Protein AF-A0A6C0SHT2-F1 (afdb_monomer_lite)

Radius of gyration: 15.45 Å; chains: 1; bounding box: 32×28×39 Å

InterPro domains:
  IPR005479 Carbamoyl phosphate synthase, ATP-binding domain [PF02786] (13-94)

Secondary structure (DSSP, 8-state):
-HHHHHTS-SSSPPP-----TT---EEEEEEEETTEEEEEEEEEESSPBTB-TTTSPEESS-SS--HHHHHHHHHHHHHHHHHTT--EEEEEEE-

Organism: NCBI:txid2572601

pLDDT: mean 84.59, std 14.76, range [53.09, 98.44]

Foldseek 3Di:
DLVVVCVVDVPDDDDDDDDDPQAWKKKKKFADAQLHTPDIWIWTFPDHPPDDPVPTDIDTPDDPDDPVVVVVVVVVSSVVSNVVRDHTMDMDMDD

Sequence (95 aa):
YLIAASLVSNEYPVVISKFLTEAKEIDVDAVASDGEILCMAVSEHVENAGVHSGDATLVTPPQDINTETLNRIKVIARDVAGLLDVTGPFNMQLI

Structure (mmCIF, N/CA/C/O backbone):
data_AF-A0A6C0SHT2-F1
#
_entry.id   AF-A0A6C0SHT2-F1
#
loop_
_atom_site.group_PDB
_atom_site.id
_atom_site.type_symbol
_atom_site.label_atom_id
_atom_site.label_alt_id
_atom_site.label_comp_id
_atom_site.label_asym_id
_atom_site.label_entity_id
_atom_site.label_seq_id
_atom_site.pdbx_PDB_ins_code
_atom_site.Cartn_x
_atom_site.Cartn_y
_atom_site.Cartn_z
_atom_site.occupancy
_atom_site.B_iso_or_equiv
_atom_site.auth_seq_id
_atom_site.auth_comp_id
_atom_site.auth_asym_id
_atom_site.auth_atom_id
_atom_site.pdbx_PDB_model_num
ATOM 1 N N . TYR A 1 1 ? -5.537 13.639 -27.887 1.00 53.84 1 TYR A N 1
ATOM 2 C CA . TYR A 1 1 ? -5.243 13.017 -26.582 1.00 53.84 1 TYR A CA 1
ATOM 3 C C . TYR A 1 1 ? -5.886 13.762 -25.420 1.00 53.84 1 TYR A C 1
ATOM 5 O O . TYR A 1 1 ? -6.835 13.220 -24.881 1.00 53.84 1 TYR A O 1
ATOM 13 N N . LEU A 1 2 ? -5.503 15.004 -25.089 1.00 58.12 2 LEU A N 1
ATOM 14 C CA . LEU A 1 2 ? -6.128 15.754 -23.974 1.00 58.12 2 LEU A CA 1
ATOM 15 C C . LEU A 1 2 ? -7.649 15.952 -24.119 1.00 58.12 2 LEU A C 1
ATOM 17 O O . LEU A 1 2 ? -8.379 15.760 -23.157 1.00 58.12 2 LEU A O 1
ATOM 21 N N . ILE A 1 3 ? -8.125 16.227 -25.339 1.00 59.62 3 ILE A N 1
ATOM 22 C CA . ILE A 1 3 ? -9.565 16.352 -25.641 1.00 59.62 3 ILE A CA 1
ATOM 23 C C . ILE A 1 3 ? -10.315 15.034 -25.380 1.00 59.62 3 ILE A C 1
ATOM 25 O O . ILE A 1 3 ? -11.457 15.050 -24.947 1.00 59.62 3 ILE A O 1
ATOM 29 N N . ALA A 1 4 ? -9.675 13.884 -25.614 1.00 61.72 4 ALA A N 1
ATOM 30 C CA . ALA A 1 4 ? -10.285 12.583 -25.343 1.00 61.72 4 ALA A CA 1
ATOM 31 C C . ALA A 1 4 ? -10.350 12.294 -23.835 1.00 61.72 4 ALA A C 1
ATOM 33 O O . ALA A 1 4 ? -11.358 11.781 -23.370 1.00 61.72 4 ALA A O 1
ATOM 34 N N . ALA A 1 5 ? -9.324 12.682 -23.067 1.00 58.94 5 ALA A N 1
ATOM 35 C CA . ALA A 1 5 ? -9.313 12.536 -21.609 1.00 58.94 5 ALA A CA 1
ATOM 36 C C . ALA A 1 5 ? -10.363 13.428 -20.920 1.00 58.94 5 ALA A C 1
ATOM 38 O O . ALA A 1 5 ? -11.011 12.987 -19.977 1.00 58.94 5 ALA A O 1
ATOM 39 N N . SER A 1 6 ? -10.598 14.644 -21.430 1.00 58.47 6 SER A N 1
ATOM 40 C CA . SER A 1 6 ? -11.647 15.536 -20.911 1.00 58.47 6 SER A CA 1
ATOM 41 C C . SER A 1 6 ? -13.072 15.110 -21.285 1.00 58.47 6 SER A C 1
ATOM 43 O O . SER A 1 6 ? -14.022 15.599 -20.691 1.00 58.47 6 SER A O 1
ATOM 45 N N . LEU A 1 7 ? -13.248 14.228 -22.278 1.00 58.09 7 LEU A N 1
ATOM 46 C CA . LEU A 1 7 ? -14.570 13.745 -22.705 1.00 58.09 7 LEU A CA 1
ATOM 47 C C . LEU A 1 7 ? -15.121 12.621 -21.812 1.00 58.09 7 LEU A C 1
ATOM 49 O O . LEU A 1 7 ? -16.307 12.317 -21.895 1.00 58.09 7 LEU A O 1
ATOM 53 N N . VAL A 1 8 ? -14.281 12.004 -20.973 1.00 63.28 8 VAL A N 1
ATOM 54 C CA . VAL A 1 8 ? -14.675 10.880 -20.103 1.00 63.28 8 VAL A CA 1
ATOM 55 C C . VAL A 1 8 ? -15.281 11.367 -18.779 1.00 63.28 8 VAL A C 1
ATOM 57 O O . VAL A 1 8 ? -16.070 10.651 -18.170 1.00 63.28 8 VAL A O 1
ATOM 60 N N . SER A 1 9 ? -14.988 12.602 -18.355 1.00 53.09 9 SER A N 1
ATOM 61 C CA . SER A 1 9 ? -15.606 13.228 -17.184 1.00 53.09 9 SER A CA 1
ATOM 62 C C . SER A 1 9 ? -15.677 14.747 -17.341 1.00 53.09 9 SER A C 1
ATOM 64 O O . SER A 1 9 ? -14.649 15.409 -17.442 1.00 53.09 9 SER A O 1
ATOM 66 N N . ASN A 1 10 ? -16.891 15.305 -17.336 1.00 56.03 10 ASN A N 1
ATOM 67 C CA . ASN A 1 10 ? -17.108 16.758 -17.370 1.00 56.03 10 ASN A CA 1
ATOM 68 C C . ASN A 1 10 ? -16.968 17.422 -15.984 1.00 56.03 10 ASN A C 1
ATOM 70 O O . ASN A 1 10 ? -16.797 18.635 -15.917 1.00 56.03 10 ASN A O 1
ATOM 74 N N . GLU A 1 11 ? -17.055 16.655 -14.890 1.00 61.00 11 GLU A N 1
ATOM 75 C CA . GLU A 1 11 ? -16.998 17.174 -13.510 1.00 61.00 11 GLU A CA 1
ATOM 76 C C . GLU A 1 11 ? -15.594 17.128 -12.894 1.00 61.00 11 GLU A C 1
ATOM 78 O O . GLU A 1 11 ? -15.305 17.905 -11.984 1.00 61.00 11 GLU A O 1
ATOM 83 N N . TYR A 1 12 ? -14.700 16.266 -13.394 1.00 64.25 12 TYR A N 1
ATOM 84 C CA . TYR A 1 12 ? -13.377 16.051 -12.800 1.00 64.25 12 TYR A CA 1
ATOM 85 C C . TYR A 1 12 ? -12.253 16.495 -13.752 1.00 64.25 12 TYR A C 1
ATOM 87 O O . TYR A 1 12 ? -12.171 15.993 -14.875 1.00 64.25 12 TYR A O 1
ATOM 95 N N . PRO A 1 13 ? -11.378 17.431 -13.335 1.00 71.44 13 PRO A N 1
ATOM 96 C CA . PRO A 1 13 ? -10.313 17.955 -14.182 1.00 71.44 13 PRO A CA 1
ATOM 97 C C . PRO A 1 13 ? -9.254 16.892 -14.500 1.00 71.44 13 PRO A C 1
ATOM 99 O O . PRO A 1 13 ? -8.955 16.016 -13.690 1.00 71.44 13 PRO A O 1
ATOM 102 N N . VAL A 1 14 ? -8.639 17.006 -15.680 1.00 77.50 14 VAL A N 1
ATOM 103 C CA . VAL A 1 14 ? -7.536 16.129 -16.098 1.00 77.50 14 VAL A CA 1
ATOM 104 C C . VAL A 1 14 ? -6.286 16.445 -15.273 1.00 77.50 14 VAL A C 1
ATOM 106 O O . VAL A 1 14 ? -5.764 17.559 -15.333 1.00 77.50 14 VAL A O 1
ATOM 109 N N . VAL A 1 15 ? -5.781 15.453 -14.537 1.00 79.56 15 VAL A N 1
ATOM 110 C CA . VAL A 1 15 ? -4.530 15.560 -13.774 1.00 79.56 15 VAL A CA 1
ATOM 111 C C . VAL A 1 15 ? -3.349 15.224 -14.684 1.00 79.56 15 VAL A C 1
ATOM 113 O O . VAL A 1 15 ? -3.300 14.152 -15.281 1.00 79.56 15 VAL A O 1
ATOM 116 N N . ILE A 1 16 ? -2.386 16.143 -14.787 1.00 81.50 16 ILE A N 1
ATOM 117 C CA . ILE A 1 16 ? -1.114 15.924 -15.487 1.00 81.50 16 ILE A CA 1
ATOM 118 C C . ILE A 1 16 ? -0.006 15.890 -14.435 1.00 81.50 16 ILE A C 1
ATOM 120 O O . ILE A 1 16 ? 0.277 16.906 -13.800 1.00 81.50 16 ILE A O 1
ATOM 124 N N . SER A 1 17 ? 0.622 14.731 -14.255 1.00 80.81 17 SER A N 1
ATOM 125 C CA . SER A 1 17 ? 1.749 14.531 -13.342 1.00 80.81 17 SER A CA 1
ATOM 126 C C . SER A 1 17 ? 3.066 14.370 -14.106 1.00 80.81 17 SER A C 1
ATOM 128 O O . SER A 1 17 ? 3.100 14.004 -15.283 1.00 80.81 17 SER A O 1
ATOM 130 N N . LYS A 1 18 ? 4.182 14.680 -13.437 1.00 82.06 18 LYS A N 1
ATOM 131 C CA . LYS A 1 18 ? 5.517 14.420 -13.981 1.00 82.06 18 LYS A CA 1
ATOM 132 C C . LYS A 1 18 ? 5.762 12.912 -13.986 1.00 82.06 18 LYS A C 1
ATOM 134 O O . LYS A 1 18 ? 5.654 12.277 -12.945 1.00 82.06 18 LYS A O 1
ATOM 139 N N . PHE A 1 19 ? 6.164 12.373 -15.133 1.00 78.12 19 PHE A N 1
ATOM 140 C CA . PHE A 1 19 ? 6.584 10.980 -15.236 1.00 78.12 19 PHE A CA 1
ATOM 141 C C . PHE A 1 19 ? 7.950 10.783 -14.561 1.00 78.12 19 PHE A C 1
ATOM 143 O O . PHE A 1 19 ? 8.921 11.469 -14.902 1.00 78.12 19 PHE A O 1
ATOM 150 N N . LEU A 1 20 ? 8.009 9.876 -13.587 1.00 78.19 20 LEU A N 1
ATOM 151 C CA . LEU A 1 20 ? 9.237 9.479 -12.906 1.00 78.19 20 LEU A CA 1
ATOM 152 C C . LEU A 1 20 ? 9.743 8.190 -13.555 1.00 78.19 20 LEU A C 1
ATOM 154 O O . LEU A 1 20 ? 9.099 7.151 -13.476 1.00 78.19 20 LEU A O 1
ATOM 158 N N . THR A 1 21 ? 10.874 8.286 -14.250 1.00 74.50 21 THR A N 1
ATOM 159 C CA . THR A 1 21 ? 11.543 7.134 -14.868 1.00 74.50 21 THR A CA 1
ATOM 160 C C . THR A 1 21 ? 12.347 6.378 -13.818 1.00 74.50 21 THR A C 1
ATOM 162 O O . THR A 1 21 ? 12.865 6.997 -12.892 1.00 74.50 21 THR A O 1
ATOM 165 N N . GLU A 1 22 ? 12.446 5.052 -13.966 1.00 74.69 22 GLU A N 1
ATOM 166 C CA . GLU A 1 22 ? 13.220 4.167 -13.070 1.00 74.69 22 GLU A CA 1
ATOM 167 C C . GLU A 1 22 ? 12.777 4.196 -11.598 1.00 74.69 22 GLU A C 1
ATOM 169 O O . GLU A 1 22 ? 13.529 3.816 -10.702 1.00 74.69 22 GLU A O 1
ATOM 174 N N . ALA A 1 23 ? 11.548 4.640 -11.338 1.00 79.00 23 ALA A N 1
ATOM 175 C CA . ALA A 1 23 ? 10.959 4.564 -10.016 1.00 79.00 23 ALA A CA 1
ATOM 176 C C . ALA A 1 23 ? 10.289 3.201 -9.808 1.00 79.00 23 ALA A C 1
ATOM 178 O O . ALA A 1 23 ? 9.812 2.583 -10.763 1.00 79.00 23 ALA A O 1
ATOM 179 N N . LYS A 1 24 ? 10.259 2.733 -8.562 1.00 80.38 24 LYS A N 1
ATOM 180 C CA . LYS A 1 24 ? 9.509 1.533 -8.189 1.00 80.38 24 LYS A CA 1
ATOM 181 C C . LYS A 1 24 ? 8.082 1.912 -7.853 1.00 80.38 24 LYS A C 1
ATOM 183 O O . LYS A 1 24 ? 7.859 2.964 -7.273 1.00 80.38 24 LYS A O 1
ATOM 188 N N . GLU A 1 25 ? 7.143 1.039 -8.176 1.00 86.62 25 GLU A N 1
ATOM 189 C CA . GLU A 1 25 ? 5.744 1.216 -7.802 1.00 86.62 25 GLU A CA 1
ATOM 190 C C . GLU A 1 25 ? 5.389 0.244 -6.675 1.00 86.62 25 GLU A C 1
ATOM 192 O O . GLU A 1 25 ? 5.709 -0.949 -6.731 1.00 86.62 25 GLU A O 1
ATOM 197 N N . ILE A 1 26 ? 4.787 0.785 -5.616 1.00 91.81 26 ILE A N 1
ATOM 198 C CA . ILE A 1 26 ? 4.373 0.048 -4.425 1.00 91.81 26 ILE A CA 1
ATOM 199 C C . ILE A 1 26 ? 2.861 0.113 -4.313 1.00 91.81 26 ILE A C 1
ATOM 201 O O . ILE A 1 26 ? 2.291 1.206 -4.284 1.00 91.81 26 ILE A O 1
ATOM 205 N N . ASP A 1 27 ? 2.248 -1.054 -4.160 1.00 93.88 27 ASP A N 1
ATOM 206 C CA . ASP A 1 27 ? 0.822 -1.188 -3.913 1.00 93.88 27 ASP A CA 1
ATOM 207 C C . ASP A 1 27 ? 0.569 -1.493 -2.431 1.00 93.88 27 ASP A C 1
ATOM 209 O O . ASP A 1 27 ? 1.277 -2.298 -1.811 1.00 93.88 27 ASP A O 1
ATOM 213 N N . VAL A 1 28 ? -0.409 -0.820 -1.832 1.00 96.25 28 VAL A N 1
ATOM 214 C CA . VAL A 1 28 ? -0.778 -1.003 -0.428 1.00 96.25 28 VAL A CA 1
ATOM 215 C C . VAL A 1 28 ? -2.281 -1.189 -0.326 1.00 96.25 28 VAL A C 1
ATOM 217 O O . VAL A 1 28 ? -3.055 -0.243 -0.472 1.00 96.25 28 VAL A O 1
ATOM 220 N N . ASP A 1 29 ? -2.673 -2.406 0.029 1.00 97.25 29 ASP A N 1
ATOM 221 C CA . ASP A 1 29 ? -4.049 -2.755 0.360 1.00 97.25 29 ASP A CA 1
ATOM 222 C C . ASP A 1 29 ? -4.221 -2.765 1.873 1.00 97.25 29 ASP A C 1
ATOM 224 O O . ASP A 1 29 ? -3.450 -3.405 2.596 1.00 97.25 29 ASP A O 1
ATOM 228 N N . ALA A 1 30 ? -5.242 -2.081 2.376 1.00 97.75 30 ALA A N 1
ATOM 229 C CA . ALA A 1 30 ? -5.500 -2.002 3.805 1.00 97.75 30 ALA A CA 1
ATOM 230 C C . ALA A 1 30 ? -6.994 -1.982 4.129 1.00 97.75 30 ALA A C 1
ATOM 232 O O . ALA A 1 30 ? -7.834 -1.607 3.316 1.00 97.75 30 ALA A O 1
ATOM 233 N N . VAL A 1 31 ? -7.326 -2.391 5.352 1.00 98.25 31 VAL A N 1
ATOM 234 C CA . VAL A 1 31 ? -8.669 -2.257 5.928 1.00 98.25 31 VAL A CA 1
ATOM 235 C C . VAL A 1 31 ? -8.557 -1.390 7.170 1.00 98.25 31 VAL A C 1
ATOM 237 O O . VAL A 1 31 ? -7.722 -1.667 8.034 1.00 98.25 31 VAL A O 1
ATOM 240 N N . ALA A 1 32 ? -9.401 -0.366 7.264 1.00 98.44 32 ALA A N 1
ATOM 241 C CA . ALA A 1 32 ? -9.458 0.540 8.405 1.00 98.44 32 ALA A CA 1
ATOM 242 C C . ALA A 1 32 ? -10.854 0.579 9.045 1.00 98.44 32 ALA A C 1
ATOM 244 O O . ALA A 1 32 ? -11.847 0.194 8.422 1.00 98.44 32 ALA A O 1
ATOM 245 N N . SER A 1 33 ? -10.917 1.027 10.295 1.00 98.19 33 SER A N 1
ATOM 246 C CA . SER A 1 33 ? -12.148 1.365 11.015 1.00 98.19 33 SER A CA 1
ATOM 247 C C . SER A 1 33 ? -11.916 2.670 11.755 1.00 98.19 33 SER A C 1
ATOM 249 O O . SER A 1 33 ? -10.929 2.771 12.480 1.00 98.19 33 SER A O 1
ATOM 251 N N . ASP A 1 34 ? -12.809 3.644 11.576 1.00 97.81 34 ASP A N 1
ATOM 252 C CA . ASP A 1 34 ? -12.723 4.962 12.221 1.00 97.81 34 ASP A CA 1
ATOM 253 C C . ASP A 1 34 ? -11.346 5.631 12.006 1.00 97.81 34 ASP A C 1
ATOM 255 O O . ASP A 1 34 ? -10.729 6.160 12.931 1.00 97.81 34 ASP A O 1
ATOM 259 N N . GLY A 1 35 ? -10.807 5.509 10.785 1.00 96.75 35 GLY A N 1
ATOM 260 C CA . GLY A 1 35 ? -9.502 6.051 10.400 1.00 96.75 35 GLY A CA 1
ATOM 261 C C . GLY A 1 35 ? -8.281 5.249 10.872 1.00 96.75 35 GLY A C 1
ATOM 262 O O . GLY A 1 35 ? -7.160 5.553 10.463 1.00 96.75 35 GLY A O 1
ATOM 263 N N . GLU A 1 36 ? -8.462 4.193 11.669 1.00 98.12 36 GLU A N 1
ATOM 264 C CA . GLU A 1 36 ? -7.379 3.348 12.185 1.00 98.12 36 GLU A CA 1
ATOM 265 C C . GLU A 1 36 ? -7.211 2.067 11.357 1.00 98.12 36 GLU A C 1
ATOM 267 O O . GLU A 1 36 ? -8.154 1.300 11.149 1.00 98.12 36 GLU A O 1
ATOM 272 N N . ILE A 1 37 ? -5.985 1.790 10.900 1.00 97.88 37 ILE A N 1
ATOM 273 C CA . ILE A 1 37 ? -5.683 0.601 10.086 1.00 97.88 37 ILE A CA 1
ATOM 274 C C . ILE A 1 37 ? -5.703 -0.670 10.948 1.00 97.88 37 ILE A C 1
ATOM 276 O O . ILE A 1 37 ? -4.906 -0.822 11.874 1.00 97.88 37 ILE A O 1
ATOM 280 N N . LEU A 1 38 ? -6.544 -1.631 10.563 1.00 97.75 38 LEU A N 1
ATOM 281 C CA . LEU A 1 38 ? -6.668 -2.954 11.182 1.00 97.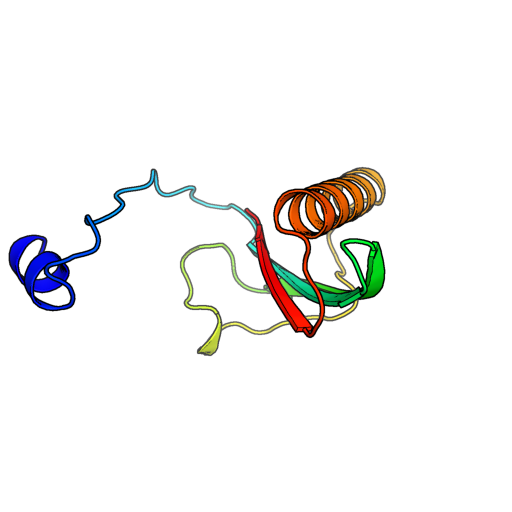75 38 LEU A CA 1
ATOM 282 C C . LEU A 1 38 ? -5.696 -3.971 10.578 1.00 97.75 38 LEU A C 1
ATOM 284 O O . LEU A 1 38 ? -5.075 -4.758 11.294 1.00 97.75 38 LEU A O 1
ATOM 288 N N . CYS A 1 39 ? -5.559 -3.967 9.254 1.00 96.81 39 CYS A N 1
ATOM 289 C CA . CYS A 1 39 ? -4.605 -4.804 8.539 1.00 96.81 39 CYS A CA 1
ATOM 290 C C . CYS A 1 39 ? -4.129 -4.111 7.264 1.00 96.81 39 CYS A C 1
ATOM 292 O O . CYS A 1 39 ? -4.839 -3.284 6.694 1.00 96.81 39 CYS A O 1
ATOM 294 N N . MET A 1 40 ? -2.915 -4.453 6.832 1.00 96.81 40 MET A N 1
ATOM 295 C CA . MET A 1 40 ? -2.364 -3.980 5.569 1.00 96.81 40 MET A CA 1
ATOM 296 C C . MET A 1 40 ? -1.443 -5.020 4.934 1.00 96.81 40 MET A C 1
ATOM 298 O O . MET A 1 40 ? -0.70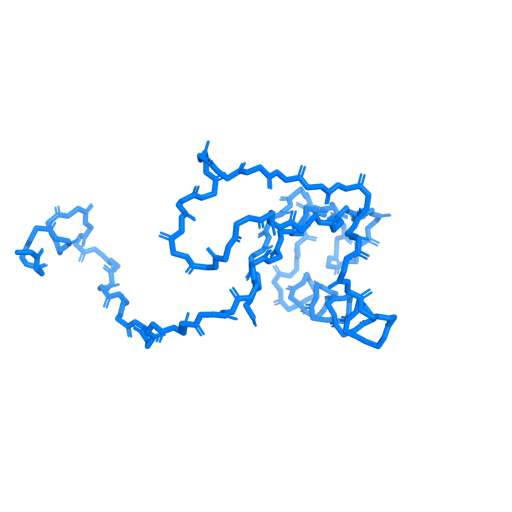7 -5.718 5.640 1.00 96.81 40 MET A O 1
ATOM 302 N N . ALA A 1 41 ? -1.450 -5.069 3.610 1.00 96.62 41 ALA A N 1
ATOM 303 C CA . ALA A 1 41 ? -0.495 -5.778 2.780 1.00 96.62 41 ALA A CA 1
ATOM 304 C C . ALA A 1 41 ? 0.235 -4.751 1.911 1.00 96.62 41 ALA A C 1
ATOM 306 O O . ALA A 1 41 ? -0.386 -3.872 1.326 1.00 96.62 41 ALA A O 1
ATOM 307 N N . VAL A 1 42 ? 1.561 -4.849 1.869 1.00 96.00 42 VAL A N 1
ATOM 308 C CA . VAL A 1 42 ? 2.398 -4.036 0.983 1.00 96.00 42 VAL A CA 1
ATOM 309 C C . VAL A 1 42 ? 2.948 -4.973 -0.077 1.00 96.00 42 VAL A C 1
ATOM 311 O O . VAL A 1 42 ? 3.463 -6.038 0.272 1.00 96.00 42 VAL A O 1
ATOM 314 N N . SER A 1 43 ? 2.840 -4.575 -1.335 1.00 94.12 43 SER A N 1
ATOM 315 C CA . SER A 1 43 ? 3.253 -5.346 -2.500 1.00 94.12 43 SER A CA 1
ATOM 316 C C . SER A 1 43 ? 4.187 -4.506 -3.362 1.00 94.12 43 SER A C 1
ATOM 318 O O . SER A 1 43 ? 3.998 -3.302 -3.520 1.00 94.12 43 SER A O 1
ATOM 320 N N . GLU A 1 44 ? 5.220 -5.139 -3.898 1.00 90.38 44 GLU A N 1
ATOM 321 C CA . GLU A 1 44 ? 6.183 -4.511 -4.801 1.00 90.38 44 GLU A CA 1
ATOM 322 C C . GLU A 1 44 ? 5.910 -4.952 -6.237 1.00 90.38 44 GLU A C 1
ATOM 324 O O . GLU A 1 44 ? 5.718 -6.146 -6.488 1.00 90.38 44 GLU A O 1
ATOM 329 N N . HIS A 1 45 ? 5.920 -4.000 -7.170 1.00 86.25 45 HIS A N 1
ATOM 330 C CA . HIS A 1 45 ? 5.920 -4.301 -8.598 1.00 86.25 45 HIS A CA 1
ATOM 331 C C . HIS A 1 45 ? 7.312 -4.802 -9.011 1.00 86.25 45 HIS A C 1
ATOM 333 O O . HIS A 1 45 ? 8.327 -4.182 -8.687 1.00 86.25 45 HIS A O 1
ATOM 339 N N . VAL A 1 46 ? 7.372 -5.927 -9.729 1.00 80.81 46 VAL A N 1
ATOM 340 C CA . VAL A 1 46 ? 8.629 -6.463 -10.283 1.00 80.81 46 VAL A CA 1
ATOM 341 C C . VAL A 1 46 ? 9.140 -5.571 -11.415 1.00 80.81 46 VAL A C 1
ATOM 343 O O . VAL A 1 46 ? 10.347 -5.390 -11.580 1.00 80.81 46 VAL A O 1
ATOM 346 N N . GLU A 1 47 ? 8.228 -5.018 -12.208 1.00 74.94 47 GLU A N 1
ATOM 347 C CA . GLU A 1 47 ? 8.524 -4.069 -13.270 1.00 74.94 47 GLU A CA 1
ATOM 348 C C . GLU A 1 47 ? 8.651 -2.633 -12.725 1.00 74.94 47 GLU A C 1
ATOM 350 O O . GLU A 1 47 ? 7.986 -2.239 -11.769 1.00 74.94 47 GLU A O 1
ATOM 355 N N . ASN A 1 48 ? 9.497 -1.815 -13.361 1.00 63.16 48 ASN A N 1
ATOM 356 C CA . ASN A 1 48 ? 9.614 -0.393 -13.024 1.00 63.16 48 ASN A CA 1
ATOM 357 C C . ASN A 1 48 ? 8.337 0.386 -13.406 1.00 63.16 48 ASN A C 1
ATOM 359 O O . ASN A 1 48 ? 7.617 0.006 -14.334 1.00 63.16 48 ASN A O 1
ATOM 363 N N . ALA A 1 49 ? 8.118 1.533 -12.755 1.00 59.22 49 ALA A N 1
ATOM 364 C CA . ALA A 1 49 ? 6.986 2.426 -12.993 1.00 59.22 49 ALA A CA 1
ATOM 365 C C . ALA A 1 49 ? 6.835 2.786 -14.485 1.00 59.22 49 ALA A C 1
ATOM 367 O O . ALA A 1 49 ? 7.783 3.227 -15.146 1.00 59.22 49 ALA A O 1
ATOM 368 N N . GLY A 1 50 ? 5.621 2.604 -15.012 1.00 56.47 50 GLY A N 1
ATOM 369 C CA . GLY A 1 50 ? 5.292 2.792 -16.432 1.00 56.47 50 GLY A CA 1
ATOM 370 C C . GLY A 1 50 ? 4.609 1.590 -17.092 1.00 56.47 50 GLY A C 1
ATOM 371 O O . GLY A 1 50 ? 4.072 1.737 -18.190 1.00 56.47 50 GLY A O 1
ATOM 372 N N . VAL A 1 51 ? 4.584 0.433 -16.425 1.00 60.81 51 VAL A N 1
ATOM 373 C CA . VAL A 1 51 ? 3.728 -0.715 -16.767 1.00 60.81 51 VAL A CA 1
ATOM 374 C C . VAL A 1 51 ? 2.445 -0.624 -15.936 1.00 60.81 51 VAL A C 1
ATOM 376 O O . VAL A 1 51 ? 2.504 -0.348 -14.745 1.00 60.81 51 VAL A O 1
ATOM 379 N N . HIS A 1 52 ? 1.277 -0.799 -16.561 1.00 64.38 52 HIS A N 1
ATOM 380 C CA . HIS A 1 52 ? -0.011 -0.702 -15.864 1.00 64.38 52 HIS A CA 1
ATOM 381 C C . HIS A 1 52 ? -0.145 -1.817 -14.813 1.00 64.38 52 HIS A C 1
ATOM 383 O O . HIS A 1 52 ? 0.167 -2.967 -15.114 1.00 64.38 52 HIS A O 1
ATOM 389 N N . SER A 1 53 ? -0.662 -1.508 -13.617 1.00 58.06 53 SER A N 1
ATOM 390 C CA . SER A 1 53 ? -0.720 -2.440 -12.472 1.00 58.06 53 SER A CA 1
ATOM 391 C C . SER A 1 53 ? -1.428 -3.771 -12.765 1.00 58.06 53 SER A C 1
ATOM 393 O O . SER A 1 53 ? -1.079 -4.792 -12.187 1.00 58.06 53 SER A O 1
ATOM 395 N N . GLY A 1 54 ? -2.374 -3.793 -13.712 1.00 59.91 54 GLY A N 1
ATOM 396 C CA . GLY A 1 54 ? -3.055 -5.019 -14.160 1.00 59.91 54 GLY A CA 1
ATOM 397 C C . GLY A 1 54 ? -2.213 -5.984 -15.013 1.00 59.91 54 GLY A C 1
ATOM 398 O O . GLY A 1 54 ? -2.572 -7.154 -15.111 1.00 59.91 54 GLY A O 1
ATOM 399 N N . ASP A 1 55 ? -1.113 -5.509 -15.601 1.00 66.81 55 ASP A N 1
ATOM 400 C CA . ASP A 1 55 ? -0.154 -6.314 -16.375 1.00 66.81 55 ASP A CA 1
ATOM 401 C C . ASP A 1 55 ? 1.176 -6.507 -15.619 1.00 66.81 55 ASP A C 1
ATOM 403 O O . ASP A 1 55 ? 2.084 -7.171 -16.121 1.00 66.81 55 ASP A O 1
ATOM 407 N N . ALA A 1 56 ? 1.300 -5.907 -14.430 1.00 66.50 56 ALA A N 1
ATOM 408 C CA . ALA A 1 56 ? 2.486 -5.974 -13.591 1.00 66.50 56 ALA A CA 1
ATOM 409 C C . ALA A 1 56 ? 2.484 -7.244 -12.731 1.00 66.50 56 ALA A C 1
ATOM 411 O O . ALA A 1 56 ? 1.448 -7.705 -12.239 1.00 66.50 56 ALA A O 1
ATOM 412 N N . THR A 1 57 ? 3.669 -7.805 -12.517 1.00 80.38 57 THR A N 1
ATOM 413 C CA . THR A 1 57 ? 3.865 -8.899 -11.571 1.00 80.38 57 THR A CA 1
ATOM 414 C C . THR A 1 57 ? 4.080 -8.305 -10.184 1.00 80.38 57 THR A C 1
ATOM 416 O O . THR A 1 57 ? 4.985 -7.500 -9.978 1.00 80.38 57 THR A O 1
ATOM 419 N N . LEU A 1 58 ? 3.267 -8.722 -9.215 1.00 85.75 58 LEU A N 1
ATOM 420 C CA . LEU A 1 58 ? 3.345 -8.253 -7.832 1.00 85.75 58 LEU A CA 1
ATOM 421 C C . LEU A 1 58 ? 4.011 -9.295 -6.932 1.00 85.75 58 LEU A C 1
ATOM 423 O O . LEU A 1 58 ? 3.772 -10.499 -7.074 1.00 85.75 58 LEU A O 1
ATOM 427 N N . VAL A 1 59 ? 4.798 -8.833 -5.959 1.00 90.38 59 VAL A N 1
ATOM 428 C CA . VAL A 1 59 ? 5.366 -9.682 -4.903 1.00 90.38 59 VAL A CA 1
ATOM 429 C C . VAL A 1 59 ? 4.992 -9.152 -3.520 1.00 90.38 59 VAL A C 1
ATOM 431 O O . VAL A 1 59 ? 5.215 -7.986 -3.198 1.00 90.38 59 VAL A O 1
ATOM 434 N N . THR A 1 60 ? 4.464 -10.047 -2.682 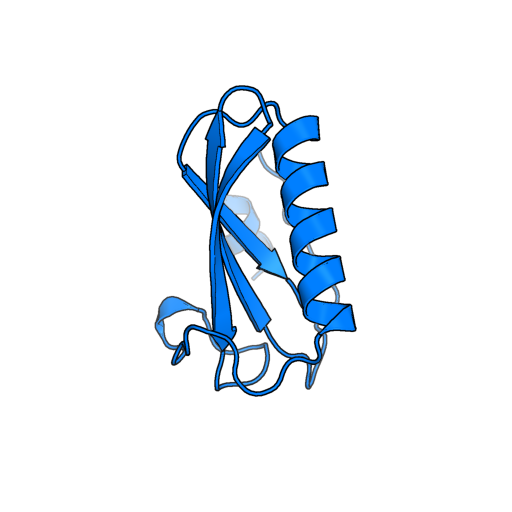1.00 92.06 60 THR A N 1
ATOM 435 C CA . THR A 1 60 ? 4.022 -9.766 -1.309 1.00 92.06 60 THR A CA 1
ATOM 436 C C . THR A 1 60 ? 4.604 -10.831 -0.365 1.00 92.06 60 THR A C 1
ATOM 438 O O . THR A 1 60 ? 4.324 -12.017 -0.558 1.00 92.06 60 THR A O 1
ATOM 441 N N . PRO A 1 61 ? 5.385 -10.474 0.675 1.00 91.00 61 PRO A N 1
ATOM 442 C CA . PRO A 1 61 ? 5.839 -9.126 1.036 1.00 91.00 61 PRO A CA 1
ATOM 443 C C . PRO A 1 61 ? 6.870 -8.569 0.031 1.00 91.00 61 PRO A C 1
ATOM 445 O O . PRO A 1 61 ? 7.461 -9.357 -0.712 1.00 91.00 61 PRO A O 1
ATOM 448 N N . PRO A 1 62 ? 7.130 -7.246 0.025 1.00 91.75 62 PRO A N 1
ATOM 449 C CA . PRO A 1 62 ? 8.120 -6.647 -0.867 1.00 91.75 62 PRO A CA 1
ATOM 450 C C . PRO A 1 62 ? 9.513 -7.236 -0.608 1.00 91.75 62 PRO A C 1
ATOM 452 O O . PRO A 1 62 ? 9.854 -7.538 0.540 1.00 91.75 62 PRO A O 1
ATOM 455 N N . GLN A 1 63 ? 10.305 -7.411 -1.665 1.00 90.06 63 GLN A N 1
ATOM 456 C CA . GLN A 1 63 ? 11.608 -8.086 -1.608 1.00 90.06 63 GLN A CA 1
ATOM 457 C C . GLN A 1 63 ? 12.779 -7.104 -1.631 1.00 90.06 63 GLN A C 1
ATOM 459 O O . GLN A 1 63 ? 13.797 -7.359 -0.990 1.00 90.06 63 GLN A O 1
ATOM 464 N N . ASP A 1 64 ? 12.639 -5.980 -2.331 1.00 88.12 64 ASP A N 1
ATOM 465 C CA . ASP A 1 64 ? 13.710 -5.007 -2.542 1.00 88.12 64 ASP A CA 1
ATOM 466 C C . ASP A 1 64 ? 13.271 -3.601 -2.090 1.00 88.12 64 ASP A C 1
ATOM 468 O O . ASP A 1 64 ? 13.340 -2.600 -2.810 1.00 88.12 64 ASP A O 1
ATOM 472 N N . ILE A 1 65 ? 12.802 -3.553 -0.836 1.00 89.44 65 ILE A N 1
ATOM 473 C CA . ILE A 1 65 ? 12.488 -2.341 -0.072 1.00 89.44 65 ILE A CA 1
ATOM 474 C C . ILE A 1 65 ? 13.179 -2.426 1.288 1.00 89.44 65 ILE A C 1
ATOM 476 O O . ILE A 1 65 ? 13.029 -3.398 2.028 1.00 89.44 65 ILE A O 1
ATOM 480 N N . ASN A 1 66 ? 13.907 -1.372 1.657 1.00 92.88 66 ASN A N 1
ATOM 481 C CA . ASN A 1 66 ? 14.527 -1.298 2.975 1.00 92.88 66 ASN A CA 1
ATOM 482 C C . ASN A 1 6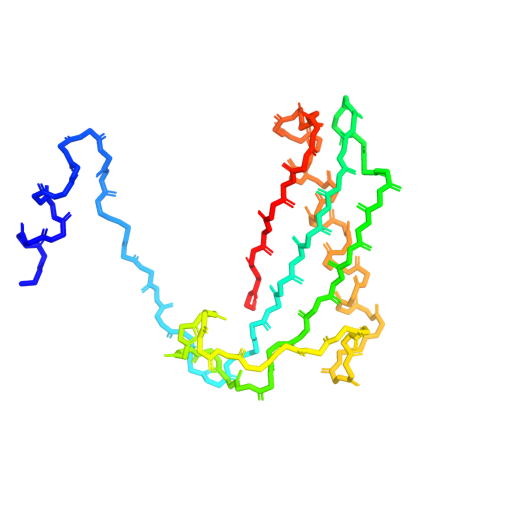6 ? 13.491 -1.007 4.084 1.00 92.88 66 ASN A C 1
ATOM 484 O O . ASN A 1 66 ? 12.421 -0.438 3.859 1.00 92.88 66 ASN A O 1
ATOM 488 N N . THR A 1 67 ? 13.827 -1.366 5.323 1.00 94.00 67 THR A N 1
ATOM 489 C CA . THR A 1 67 ? 12.930 -1.207 6.479 1.00 94.00 67 THR A CA 1
ATOM 490 C C . THR A 1 67 ? 12.506 0.244 6.728 1.00 94.00 67 THR A C 1
ATOM 492 O O . THR A 1 67 ? 11.388 0.486 7.180 1.00 94.00 67 THR A O 1
ATOM 495 N N . GLU A 1 68 ? 13.373 1.217 6.438 1.00 96.25 68 GLU A N 1
ATOM 496 C CA . GLU A 1 68 ? 13.068 2.639 6.617 1.00 96.25 68 GLU A CA 1
ATOM 497 C C . GLU A 1 68 ? 11.943 3.085 5.674 1.00 96.25 68 GLU A C 1
ATOM 499 O O . GLU A 1 68 ? 10.942 3.643 6.126 1.00 96.25 68 GLU A O 1
ATOM 504 N N . THR A 1 69 ? 12.057 2.767 4.386 1.00 94.81 69 THR A N 1
ATOM 505 C CA . THR A 1 69 ? 11.036 3.041 3.371 1.00 94.81 69 THR A CA 1
ATOM 506 C C . THR A 1 69 ? 9.736 2.317 3.697 1.00 94.81 69 THR A C 1
ATOM 508 O O . THR A 1 69 ? 8.674 2.936 3.666 1.00 94.81 69 THR A O 1
ATOM 511 N N . LEU A 1 70 ? 9.797 1.045 4.105 1.00 95.31 70 LEU A N 1
ATOM 512 C CA . LEU A 1 70 ? 8.602 0.300 4.506 1.00 95.31 70 LEU A CA 1
ATOM 513 C C . LEU A 1 70 ? 7.894 0.948 5.706 1.00 95.31 70 LEU A C 1
ATOM 515 O O . LEU A 1 70 ? 6.667 1.023 5.739 1.00 95.31 70 LEU A O 1
ATOM 519 N N . ASN A 1 71 ? 8.644 1.453 6.686 1.00 96.62 71 ASN A N 1
ATOM 520 C CA . ASN A 1 71 ? 8.061 2.180 7.812 1.00 96.62 71 ASN A CA 1
ATOM 521 C C . ASN A 1 71 ? 7.432 3.505 7.370 1.00 96.62 71 ASN A C 1
ATOM 523 O O . ASN A 1 71 ? 6.349 3.840 7.849 1.00 96.62 71 ASN A O 1
ATOM 527 N N . ARG A 1 72 ? 8.055 4.225 6.430 1.00 96.94 72 ARG A N 1
ATOM 528 C CA . ARG A 1 72 ? 7.476 5.446 5.849 1.00 96.94 72 ARG A CA 1
ATOM 529 C C . ARG A 1 72 ? 6.169 5.161 5.115 1.00 96.94 72 ARG A C 1
ATOM 531 O O . ARG A 1 72 ? 5.205 5.881 5.347 1.00 96.94 72 ARG A O 1
ATOM 538 N N . ILE A 1 73 ? 6.100 4.088 4.325 1.00 96.31 73 ILE A N 1
ATOM 539 C CA . ILE A 1 73 ? 4.863 3.641 3.660 1.00 96.31 73 ILE A CA 1
ATOM 540 C C . ILE A 1 73 ? 3.747 3.424 4.690 1.00 96.31 73 ILE A C 1
ATOM 542 O O . ILE A 1 73 ? 2.639 3.924 4.521 1.00 96.31 73 ILE A O 1
ATOM 546 N N . LYS A 1 74 ? 4.049 2.747 5.806 1.00 96.38 74 LYS A N 1
ATOM 547 C CA . LYS A 1 74 ? 3.075 2.512 6.886 1.00 96.38 74 LYS A CA 1
ATOM 548 C C . LYS A 1 74 ? 2.601 3.794 7.565 1.00 96.38 74 LYS A C 1
ATOM 550 O O . LYS A 1 74 ? 1.453 3.850 7.991 1.00 96.38 74 LYS A O 1
ATOM 555 N N . VAL A 1 75 ? 3.475 4.787 7.723 1.00 97.81 75 VAL A N 1
ATOM 556 C CA . VAL A 1 75 ? 3.094 6.096 8.277 1.00 97.81 75 VAL A CA 1
ATOM 557 C C . VAL A 1 75 ? 2.160 6.814 7.311 1.00 97.81 75 VAL A C 1
ATOM 559 O O . VAL A 1 75 ? 1.061 7.171 7.712 1.00 97.81 75 VAL A O 1
ATOM 562 N N . ILE A 1 76 ? 2.533 6.907 6.031 1.00 97.69 76 ILE A N 1
ATOM 563 C CA . ILE A 1 76 ? 1.702 7.551 5.003 1.00 97.69 76 ILE A CA 1
ATOM 564 C C . ILE A 1 76 ? 0.323 6.887 4.930 1.00 97.69 76 ILE A C 1
ATOM 566 O O . ILE A 1 76 ? -0.685 7.585 4.913 1.00 97.69 76 ILE A O 1
ATOM 570 N N . ALA A 1 77 ? 0.260 5.551 4.938 1.00 97.50 77 ALA A N 1
ATOM 571 C CA . ALA A 1 77 ? -1.007 4.826 4.900 1.00 97.50 77 ALA A CA 1
ATOM 572 C C . ALA A 1 77 ? -1.913 5.172 6.092 1.00 97.50 77 ALA A C 1
ATOM 574 O O . ALA A 1 77 ? -3.106 5.400 5.905 1.00 97.50 77 ALA A O 1
ATOM 575 N N . ARG A 1 78 ? -1.353 5.241 7.309 1.00 97.62 78 ARG A N 1
ATOM 576 C CA . ARG A 1 78 ? -2.111 5.631 8.509 1.00 97.62 78 ARG A CA 1
ATOM 577 C C . ARG A 1 78 ? -2.580 7.076 8.443 1.00 97.62 78 ARG A C 1
ATOM 579 O O . ARG A 1 78 ? -3.733 7.341 8.759 1.00 97.62 78 ARG A O 1
ATOM 586 N N . ASP A 1 79 ? -1.715 7.983 8.001 1.00 98.12 79 ASP A N 1
ATOM 587 C CA . ASP A 1 79 ? -2.060 9.397 7.869 1.00 98.12 79 ASP A CA 1
ATOM 588 C C . ASP A 1 79 ? -3.208 9.581 6.864 1.00 98.12 79 ASP A C 1
ATOM 590 O O . ASP A 1 79 ? -4.163 10.301 7.145 1.00 98.12 79 ASP A O 1
ATOM 594 N N . VAL A 1 80 ? -3.164 8.885 5.722 1.00 97.44 80 VAL A N 1
ATOM 595 C CA . VAL A 1 80 ? -4.243 8.901 4.720 1.00 97.44 80 VAL A CA 1
ATOM 596 C C . VAL A 1 80 ? -5.536 8.314 5.287 1.00 97.44 80 VAL A C 1
ATOM 598 O O . VAL A 1 80 ? -6.589 8.930 5.130 1.00 97.44 80 VAL A O 1
ATOM 601 N N . ALA A 1 81 ? -5.467 7.163 5.966 1.00 97.88 81 ALA A N 1
ATOM 602 C CA . ALA A 1 81 ? -6.639 6.534 6.571 1.00 97.88 81 ALA A CA 1
ATOM 603 C C . ALA A 1 81 ? -7.312 7.453 7.606 1.00 97.88 81 ALA A C 1
ATOM 605 O O . ALA A 1 81 ? -8.527 7.639 7.551 1.00 97.88 81 ALA A O 1
ATOM 606 N N . GLY A 1 82 ? -6.525 8.085 8.483 1.00 97.94 82 GLY A N 1
ATOM 607 C CA . GLY A 1 82 ? -7.023 9.003 9.507 1.00 97.94 82 GLY A CA 1
ATOM 608 C C . GLY A 1 82 ? -7.562 10.317 8.938 1.00 97.94 82 GLY A C 1
ATOM 609 O O . GLY A 1 82 ? -8.603 10.797 9.375 1.00 97.94 82 GLY A O 1
ATOM 610 N N . LEU A 1 83 ? -6.897 10.896 7.931 1.00 97.69 83 LEU A N 1
ATOM 611 C CA . LEU A 1 83 ? -7.344 12.145 7.298 1.00 97.69 83 LEU A CA 1
ATOM 612 C C . LEU A 1 83 ? -8.646 11.985 6.508 1.00 97.69 83 LEU A C 1
ATOM 614 O O . LEU A 1 83 ? -9.407 12.947 6.395 1.00 97.69 83 LEU A O 1
ATOM 618 N N . LEU A 1 84 ? -8.884 10.802 5.940 1.00 96.88 84 LEU A N 1
ATOM 619 C CA . LEU A 1 84 ? -10.083 10.497 5.158 1.00 96.88 84 LEU A CA 1
ATOM 620 C C . LEU A 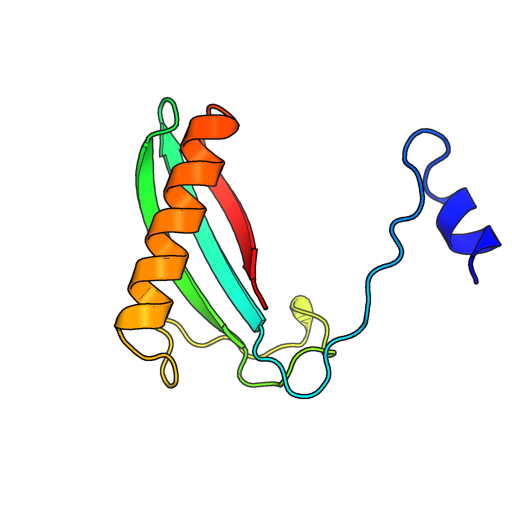1 84 ? -11.173 9.781 5.970 1.00 96.88 84 LEU A C 1
ATOM 622 O O . LEU A 1 84 ? -12.207 9.452 5.393 1.00 96.88 84 LEU A O 1
ATOM 626 N N . ASP A 1 85 ? -10.951 9.551 7.270 1.00 96.50 85 ASP A N 1
ATOM 627 C CA . ASP A 1 85 ? -11.856 8.812 8.165 1.00 96.50 85 ASP A CA 1
ATOM 628 C C . ASP A 1 85 ? -12.287 7.455 7.572 1.00 96.50 85 ASP A C 1
ATOM 630 O O . ASP A 1 85 ? -13.465 7.090 7.506 1.00 96.50 85 ASP A O 1
ATOM 634 N N . VAL A 1 86 ? -11.310 6.714 7.035 1.00 97.75 86 VAL A N 1
ATOM 635 C CA . VAL A 1 86 ? -11.590 5.488 6.281 1.00 97.75 86 VAL A CA 1
ATOM 636 C C . VAL A 1 86 ? -12.167 4.420 7.204 1.00 97.75 86 VAL A C 1
ATOM 638 O O . VAL A 1 86 ? -11.555 4.025 8.197 1.00 97.75 86 VAL A O 1
ATOM 641 N N . THR A 1 87 ? -13.323 3.890 6.810 1.00 97.75 87 THR A N 1
ATOM 642 C CA . THR A 1 87 ? -13.944 2.708 7.412 1.00 97.75 87 THR A CA 1
ATOM 643 C C . THR A 1 87 ? -14.294 1.718 6.305 1.00 97.75 87 THR A C 1
ATOM 645 O O . THR A 1 87 ? -15.236 1.926 5.540 1.00 97.75 87 THR A O 1
ATOM 648 N N . GLY A 1 88 ? -13.512 0.644 6.196 1.00 97.44 88 GLY A N 1
ATOM 649 C CA . GLY A 1 88 ? -13.589 -0.342 5.119 1.00 97.44 88 GLY A CA 1
ATOM 650 C C . GLY A 1 88 ? -12.248 -0.575 4.408 1.00 97.44 88 GLY A C 1
ATOM 651 O O . GLY A 1 88 ? -11.203 -0.119 4.884 1.00 97.44 88 GLY A O 1
ATOM 652 N N . PRO A 1 89 ? -12.256 -1.332 3.295 1.00 97.81 89 PRO A N 1
ATOM 653 C CA . PRO A 1 89 ? -11.068 -1.564 2.485 1.00 97.81 89 PRO A CA 1
ATOM 654 C C . PRO A 1 89 ? -10.700 -0.321 1.669 1.00 97.81 89 PRO A C 1
ATOM 656 O O . PRO A 1 89 ? -11.573 0.365 1.135 1.00 97.81 89 PRO A O 1
ATOM 659 N N . PHE A 1 90 ? -9.405 -0.074 1.520 1.00 97.12 90 PHE A N 1
ATOM 660 C CA . PHE A 1 90 ? -8.864 0.922 0.608 1.00 97.12 90 PHE A CA 1
ATOM 661 C C . PHE A 1 90 ? -7.543 0.447 0.007 1.00 97.12 90 PHE A C 1
ATOM 663 O O . PHE A 1 90 ? -6.877 -0.445 0.535 1.00 97.12 90 PHE A O 1
ATOM 670 N N . ASN A 1 91 ? -7.194 1.074 -1.107 1.00 95.56 91 ASN A N 1
ATOM 671 C CA . ASN A 1 91 ? -5.983 0.823 -1.861 1.00 95.56 91 ASN A CA 1
ATOM 672 C C . ASN A 1 91 ? -5.242 2.150 -2.057 1.00 95.56 91 ASN A C 1
ATOM 674 O O . ASN 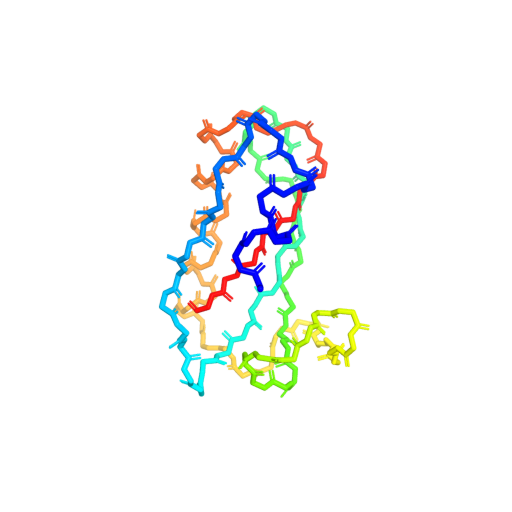A 1 91 ? -5.876 3.203 -2.201 1.00 95.56 91 ASN A O 1
ATOM 678 N N . MET A 1 92 ? -3.914 2.109 -2.044 1.00 93.75 92 MET A N 1
ATOM 679 C CA . MET A 1 92 ? -3.077 3.256 -2.370 1.00 93.75 92 MET A CA 1
ATOM 680 C C . MET A 1 92 ? -1.813 2.820 -3.110 1.00 93.75 92 MET A C 1
ATOM 682 O O . MET A 1 92 ? -1.183 1.826 -2.759 1.00 93.75 92 MET A O 1
ATOM 686 N N . GLN A 1 93 ? -1.406 3.635 -4.081 1.00 92.06 93 GLN A N 1
ATOM 687 C CA . GLN A 1 93 ? -0.204 3.417 -4.878 1.00 92.06 93 GLN A CA 1
ATOM 688 C C . GLN A 1 93 ? 0.836 4.500 -4.572 1.00 92.06 93 GLN A C 1
ATOM 690 O O . GLN A 1 93 ? 0.505 5.687 -4.467 1.00 92.06 93 GLN A O 1
ATOM 695 N N . LEU A 1 94 ? 2.094 4.092 -4.414 1.00 90.56 94 LEU A N 1
ATOM 696 C CA . LEU A 1 94 ? 3.228 4.967 -4.110 1.00 90.56 94 LEU A CA 1
ATOM 697 C C . LEU A 1 94 ? 4.362 4.750 -5.117 1.00 90.56 94 LEU A C 1
ATOM 699 O O . LEU A 1 94 ? 4.550 3.643 -5.616 1.00 90.56 94 LEU A O 1
ATOM 703 N N . ILE A 1 95 ? 5.120 5.820 -5.373 1.00 86.06 95 ILE A N 1
ATOM 704 C CA . ILE A 1 95 ? 6.296 5.864 -6.255 1.00 86.06 95 ILE A CA 1
ATOM 705 C C . ILE A 1 95 ? 7.501 6.377 -5.461 1.00 86.06 95 ILE A C 1
ATOM 707 O O . ILE A 1 95 ? 7.296 7.318 -4.655 1.00 86.06 95 ILE A O 1
#